Protein AF-A0A0L7CSI2-F1 (afdb_monomer_lite)

pLDDT: mean 93.66, std 8.57, range [46.31, 98.62]

Sequence (178 aa):
MTPHWVPPLMSQIVNETFSHYENRLYAVFENDFIVSHPHYRGLPVHVRRREEESDGKWAGFVHITTEEDHETGQRMTDMDRCERIRYPRPSIDYCEECPSCSYTQCEKPLIWEEDWRNRTRVHILVRPERYLVILEPHPEKERPYCMLVTAYYLNYESSYNGQLRRYDRAKRAGKIIQ

Secondary structure (DSSP, 8-state):
---TTPPPP-PPPTT--HHHHHHHHHHHHHIIIIIS--EETTEEEEE---S-STTS--HHHHHHHEEE-TTT--EEE-HHHHHTTTSHHHHHHTSS--TTTTTSSSPPPEEEEEEETTEEEEEEEEGGGTEEEEEEEETTSSS-EEEEEEEEE--SHHHHHHHHHHHHHHHHTT-B--

Organism: NCBI:txid1365964

Foldseek 3Di:
DFQPLQDFFQADDVPHDVVVLLVVLQVLVCVDAPVAFADAPNATEHEAADCPDPPRGGPRSLQQQWDQDPPPRDTDGDRQSSRRSVVQRCLRNDLCARPPQRCPPHHHWWWFWDDDPPFIKIWTARPVQQKIWIKTWDCVDPRTHIYGPYIGHPPDPVSSVVVVVVSVVRVVVVGTPD

Structure (mmCIF, N/CA/C/O backbone):
data_AF-A0A0L7CSI2-F1
#
_entry.id   AF-A0A0L7CSI2-F1
#
loop_
_atom_site.group_PDB
_atom_site.id
_atom_site.type_symbol
_atom_site.label_atom_id
_atom_site.label_alt_id
_atom_site.label_comp_id
_atom_site.label_asym_id
_atom_site.label_entity_id
_atom_site.label_seq_id
_atom_site.pdbx_PDB_ins_code
_atom_site.Cartn_x
_atom_site.Cartn_y
_atom_site.Cartn_z
_atom_site.occupancy
_atom_site.B_iso_or_equiv
_atom_site.auth_seq_id
_atom_site.auth_comp_id
_atom_site.auth_asym_id
_atom_site.auth_atom_id
_atom_site.pdbx_PDB_model_num
ATOM 1 N N . MET A 1 1 ? 8.299 -11.381 13.287 1.00 89.00 1 MET A N 1
ATOM 2 C CA . MET A 1 1 ? 8.184 -12.306 12.130 1.00 89.00 1 MET A CA 1
ATOM 3 C C . MET A 1 1 ? 7.260 -11.661 11.119 1.00 89.00 1 MET A C 1
ATOM 5 O O . MET A 1 1 ? 6.270 -11.083 11.549 1.00 89.00 1 MET A O 1
ATOM 9 N N . THR A 1 2 ? 7.570 -11.724 9.823 1.00 95.38 2 THR A N 1
ATOM 10 C CA . THR A 1 2 ? 6.703 -11.125 8.793 1.00 95.38 2 THR A CA 1
ATOM 11 C C . THR A 1 2 ? 5.297 -11.752 8.809 1.00 95.38 2 THR A C 1
ATOM 13 O O . THR A 1 2 ? 5.190 -12.936 9.150 1.00 95.38 2 THR A O 1
ATOM 16 N N . PRO A 1 3 ? 4.211 -11.000 8.534 1.00 97.56 3 PRO A N 1
ATOM 17 C CA . PRO A 1 3 ? 2.885 -11.594 8.399 1.00 97.56 3 PRO A CA 1
ATOM 18 C C . PRO A 1 3 ? 2.864 -12.725 7.360 1.00 97.56 3 PRO A C 1
ATOM 20 O O . PRO A 1 3 ? 3.425 -12.586 6.279 1.00 97.56 3 PRO A O 1
ATOM 23 N N . HIS A 1 4 ? 2.159 -13.825 7.643 1.00 97.94 4 HIS A N 1
ATOM 24 C CA . HIS A 1 4 ? 2.104 -14.990 6.738 1.00 97.94 4 HIS A CA 1
ATOM 25 C C . HIS A 1 4 ? 1.505 -14.699 5.355 1.00 97.94 4 HIS A C 1
ATOM 27 O O . HIS A 1 4 ? 1.689 -15.480 4.428 1.00 97.94 4 HIS A O 1
ATOM 33 N N . TRP A 1 5 ? 0.756 -13.605 5.231 1.00 97.50 5 TRP A N 1
ATOM 34 C CA . TRP A 1 5 ? 0.121 -13.184 3.988 1.00 97.50 5 TRP A CA 1
ATOM 35 C C . TRP A 1 5 ? 1.019 -12.301 3.114 1.00 97.50 5 TRP A C 1
ATOM 37 O O . TRP A 1 5 ? 0.593 -11.923 2.023 1.00 97.50 5 TRP A O 1
ATOM 47 N N . VAL A 1 6 ? 2.228 -11.941 3.571 1.00 97.69 6 VAL A N 1
ATOM 48 C CA . VAL A 1 6 ? 3.167 -11.149 2.767 1.00 97.69 6 VAL A CA 1
ATOM 49 C C . VAL A 1 6 ? 3.612 -11.983 1.561 1.00 97.69 6 VAL A C 1
ATOM 51 O O . VAL A 1 6 ? 4.193 -13.056 1.741 1.00 97.69 6 VAL A O 1
ATOM 54 N N . PRO A 1 7 ? 3.333 -11.529 0.326 1.00 97.62 7 PRO A N 1
ATOM 55 C CA . PRO A 1 7 ? 3.724 -12.257 -0.870 1.00 97.62 7 PRO A CA 1
ATOM 56 C C . PRO A 1 7 ? 5.225 -12.081 -1.149 1.00 97.62 7 PRO A C 1
ATOM 58 O O . PRO A 1 7 ? 5.833 -11.121 -0.681 1.00 97.62 7 PRO A O 1
ATOM 61 N N . PRO A 1 8 ? 5.838 -12.960 -1.959 1.00 97.31 8 PRO A N 1
ATOM 62 C CA . PRO A 1 8 ? 7.195 -12.731 -2.441 1.00 97.31 8 PRO A CA 1
ATOM 63 C C . PRO A 1 8 ? 7.260 -11.500 -3.358 1.00 97.31 8 PRO A C 1
ATOM 65 O O . PRO A 1 8 ? 6.276 -11.156 -4.026 1.00 97.31 8 PRO A O 1
ATOM 68 N N . LEU A 1 9 ? 8.446 -10.893 -3.440 1.00 97.88 9 LEU A N 1
ATOM 69 C CA . LEU A 1 9 ? 8.746 -9.833 -4.402 1.00 97.88 9 LEU A CA 1
ATOM 70 C C . LEU A 1 9 ? 8.557 -10.325 -5.843 1.00 97.88 9 LEU A C 1
ATOM 72 O O . LEU A 1 9 ? 8.848 -11.475 -6.184 1.00 97.88 9 LEU A O 1
ATOM 76 N N . MET A 1 10 ? 8.077 -9.434 -6.700 1.00 97.56 10 MET A N 1
ATOM 77 C CA . MET A 1 10 ? 7.890 -9.666 -8.123 1.00 97.56 10 MET A CA 1
ATOM 78 C C . MET A 1 10 ? 8.969 -8.923 -8.902 1.00 97.56 10 MET A C 1
ATOM 80 O O . MET A 1 10 ? 8.686 -7.891 -9.485 1.00 97.56 10 MET A O 1
ATOM 84 N N . SER A 1 11 ? 10.195 -9.440 -8.915 1.00 96.44 11 SER A N 1
ATOM 85 C CA . SER A 1 11 ? 11.312 -8.798 -9.617 1.00 96.44 11 SER A CA 1
ATOM 86 C C . SER A 1 11 ? 11.211 -8.892 -11.146 1.00 96.44 11 SER A C 1
ATOM 88 O O . SER A 1 11 ? 10.509 -9.740 -11.724 1.00 96.44 11 SER A O 1
ATOM 90 N N . GLN A 1 12 ? 11.951 -8.007 -11.812 1.00 95.69 12 GLN A N 1
ATOM 91 C CA . GLN A 1 12 ? 12.184 -8.071 -13.251 1.00 95.69 12 GLN A CA 1
ATOM 92 C C . GLN A 1 12 ? 12.966 -9.343 -13.598 1.00 95.69 12 GLN A C 1
ATOM 94 O O . GLN A 1 12 ? 13.940 -9.692 -12.929 1.00 95.69 12 GLN A O 1
ATOM 99 N N . ILE A 1 13 ? 12.533 -10.058 -14.636 1.00 96.00 13 ILE A N 1
ATOM 100 C CA . ILE A 1 13 ? 13.198 -11.290 -15.070 1.00 96.00 13 ILE A CA 1
ATOM 101 C C . ILE A 1 13 ? 14.489 -10.929 -15.821 1.00 96.00 13 ILE A C 1
ATOM 103 O O . ILE A 1 13 ? 14.573 -9.911 -16.508 1.00 96.00 13 ILE A O 1
ATOM 107 N N . VAL A 1 14 ? 15.514 -11.777 -15.714 1.00 94.25 14 VAL A N 1
ATOM 108 C CA . VAL A 1 14 ? 16.771 -11.605 -16.458 1.00 94.25 14 VAL A CA 1
ATOM 109 C C . VAL A 1 14 ? 16.482 -11.530 -17.964 1.00 94.25 14 VAL A C 1
ATOM 111 O O . VAL A 1 14 ? 15.797 -12.393 -18.507 1.00 94.25 14 VAL A O 1
ATOM 114 N N . ASN A 1 15 ? 17.034 -10.515 -18.637 1.00 94.00 15 ASN A N 1
ATOM 115 C CA . ASN A 1 15 ? 16.814 -10.189 -20.059 1.00 94.00 15 ASN A CA 1
ATOM 116 C C . ASN A 1 15 ? 15.397 -9.707 -20.425 1.00 94.00 15 ASN A C 1
ATOM 118 O O . ASN A 1 15 ? 15.080 -9.570 -21.606 1.00 94.00 15 ASN A O 1
ATOM 122 N N . GLU A 1 16 ? 14.540 -9.425 -19.446 1.00 95.81 16 GLU A N 1
ATOM 123 C CA . GLU A 1 16 ? 13.247 -8.793 -19.686 1.00 95.81 16 GLU A CA 1
ATOM 124 C C . GLU A 1 16 ? 13.417 -7.284 -19.899 1.00 95.81 16 GLU A C 1
ATOM 126 O O . GLU A 1 16 ? 14.174 -6.628 -19.183 1.00 95.81 16 GLU A O 1
ATOM 131 N N . THR A 1 17 ? 12.692 -6.701 -20.855 1.00 96.38 17 THR A N 1
ATOM 132 C CA . THR A 1 17 ? 12.628 -5.240 -20.992 1.00 96.38 17 THR A CA 1
ATOM 133 C C . THR A 1 17 ? 11.771 -4.647 -19.877 1.00 96.38 17 THR A C 1
ATOM 135 O O . THR A 1 17 ? 10.817 -5.274 -19.417 1.00 96.38 17 THR A O 1
ATOM 138 N N . PHE A 1 18 ? 12.048 -3.406 -19.472 1.00 93.69 18 PHE A N 1
ATOM 139 C CA . PHE A 1 18 ? 11.225 -2.760 -18.446 1.00 93.69 18 PHE A CA 1
ATOM 140 C C . PHE A 1 18 ? 9.743 -2.690 -18.852 1.00 93.69 18 PHE A C 1
ATOM 142 O O . PHE A 1 18 ? 8.877 -2.946 -18.030 1.00 93.69 18 PHE A O 1
ATOM 149 N N . SER A 1 19 ? 9.438 -2.455 -20.132 1.00 93.81 19 SER A N 1
ATOM 150 C CA . SER A 1 19 ? 8.053 -2.440 -20.624 1.00 93.81 19 SER A CA 1
ATOM 151 C C . SER A 1 19 ? 7.328 -3.781 -20.429 1.00 93.81 19 SER A C 1
ATOM 153 O O . SER A 1 19 ? 6.172 -3.799 -20.013 1.00 93.81 19 SER A O 1
ATOM 155 N N . HIS A 1 20 ? 7.993 -4.919 -20.668 1.00 96.00 20 HIS A N 1
ATOM 156 C CA . HIS A 1 20 ? 7.394 -6.228 -20.387 1.00 96.00 20 HIS A CA 1
ATOM 157 C C . HIS A 1 20 ? 7.191 -6.446 -18.889 1.00 96.00 20 HIS A C 1
ATOM 159 O O . HIS A 1 20 ? 6.123 -6.910 -18.483 1.00 96.00 20 HIS A O 1
ATOM 165 N N . TYR A 1 21 ? 8.171 -6.049 -18.076 1.00 97.06 21 TYR A N 1
ATOM 166 C CA . TYR A 1 21 ? 8.056 -6.117 -16.626 1.00 97.06 21 TYR A CA 1
ATOM 167 C C . TYR A 1 21 ? 6.862 -5.298 -16.131 1.00 97.06 21 TYR A C 1
ATOM 169 O O . TYR A 1 21 ? 5.991 -5.819 -15.438 1.00 97.06 21 TYR A O 1
ATOM 177 N N . GLU A 1 22 ? 6.769 -4.050 -16.569 1.00 95.50 22 GLU A N 1
ATOM 178 C CA . GLU A 1 22 ? 5.704 -3.123 -16.220 1.00 95.50 22 GLU A CA 1
ATOM 179 C C . GLU A 1 22 ? 4.320 -3.635 -16.643 1.00 95.50 22 GLU A C 1
ATOM 181 O O . GLU A 1 22 ? 3.374 -3.533 -15.865 1.00 95.50 22 GLU A O 1
ATOM 186 N N . ASN A 1 23 ? 4.195 -4.274 -17.810 1.00 95.12 23 ASN A N 1
ATOM 187 C CA . ASN A 1 23 ? 2.948 -4.921 -18.230 1.00 95.12 23 ASN A CA 1
ATOM 188 C C . ASN A 1 23 ? 2.541 -6.062 -17.284 1.00 95.12 23 ASN A C 1
ATOM 190 O O . ASN A 1 23 ? 1.358 -6.204 -16.968 1.00 95.12 23 ASN A O 1
ATOM 194 N N . ARG A 1 24 ? 3.499 -6.858 -16.780 1.00 97.44 24 ARG A N 1
ATOM 195 C CA . ARG A 1 24 ? 3.203 -7.884 -15.764 1.00 97.44 24 ARG A CA 1
ATOM 196 C C . ARG A 1 24 ? 2.741 -7.256 -14.449 1.00 97.44 24 ARG A C 1
ATOM 198 O O . ARG A 1 24 ? 1.834 -7.794 -13.818 1.00 97.44 24 ARG A O 1
ATOM 205 N N . LEU A 1 25 ? 3.348 -6.142 -14.034 1.00 97.62 25 LEU A N 1
ATOM 206 C CA . LEU A 1 25 ? 2.920 -5.401 -12.842 1.00 97.62 25 LEU A CA 1
ATOM 207 C C . LEU A 1 25 ? 1.502 -4.849 -13.023 1.00 97.62 25 LEU A C 1
ATOM 209 O O . LEU A 1 25 ? 0.665 -4.991 -12.132 1.00 97.62 25 LEU A O 1
ATOM 213 N N . TYR A 1 26 ? 1.216 -4.264 -14.186 1.00 96.00 26 TYR A N 1
ATOM 214 C CA . TYR A 1 26 ? -0.097 -3.709 -14.492 1.00 96.00 26 TYR A CA 1
ATOM 215 C C . TYR A 1 26 ? -1.183 -4.789 -14.514 1.00 96.00 26 TYR A C 1
ATOM 217 O O . TYR A 1 26 ? -2.251 -4.571 -13.956 1.00 96.00 26 TYR A O 1
ATOM 225 N N . ALA A 1 27 ? -0.898 -5.982 -15.044 1.00 97.00 27 ALA A N 1
ATOM 226 C CA . ALA A 1 27 ? -1.837 -7.105 -15.010 1.00 97.00 27 ALA A CA 1
ATOM 227 C C . ALA A 1 27 ? -2.198 -7.541 -13.575 1.00 97.00 27 ALA A C 1
ATOM 229 O O . ALA A 1 27 ? -3.352 -7.861 -13.290 1.00 97.00 27 ALA A O 1
ATOM 230 N N . VAL A 1 28 ? -1.230 -7.526 -12.646 1.00 98.12 28 VAL A N 1
ATOM 231 C CA . VAL A 1 28 ? -1.502 -7.774 -11.217 1.00 98.12 28 VAL A CA 1
ATOM 232 C C . VAL A 1 28 ? -2.390 -6.673 -10.645 1.00 98.12 28 VAL A C 1
ATOM 234 O O . VAL A 1 28 ? -3.394 -6.968 -10.000 1.00 98.12 28 VAL A O 1
ATOM 237 N N . PHE A 1 29 ? -2.050 -5.412 -10.912 1.00 97.06 29 PHE A N 1
ATOM 238 C CA . PHE A 1 29 ? -2.829 -4.264 -10.454 1.00 97.06 29 PHE A CA 1
ATOM 239 C C . PHE A 1 29 ? -4.271 -4.288 -10.971 1.00 97.06 29 PHE A C 1
ATOM 241 O O . PHE A 1 29 ? -5.203 -4.067 -10.203 1.00 97.06 29 PHE A O 1
ATOM 248 N N . GLU A 1 30 ? -4.464 -4.573 -12.257 1.00 95.56 30 GLU A N 1
ATOM 249 C CA . GLU A 1 30 ? -5.778 -4.662 -12.885 1.00 95.56 30 GLU A CA 1
ATOM 250 C C . GLU A 1 30 ? -6.616 -5.762 -12.235 1.00 95.56 30 GLU A C 1
ATOM 252 O O . GLU A 1 30 ? -7.761 -5.522 -11.845 1.00 95.56 30 GLU A O 1
ATOM 257 N N . ASN A 1 31 ? -6.034 -6.945 -12.034 1.00 97.44 31 ASN A N 1
ATOM 258 C CA . ASN A 1 31 ? -6.718 -8.021 -11.333 1.00 97.44 31 ASN A CA 1
ATOM 259 C C . ASN A 1 31 ? -7.110 -7.611 -9.904 1.00 97.44 31 ASN A C 1
ATOM 261 O O . ASN A 1 31 ? -8.234 -7.874 -9.476 1.00 97.44 31 ASN A O 1
ATOM 265 N N . ASP A 1 32 ? -6.207 -6.960 -9.171 1.00 97.69 32 ASP A N 1
ATOM 266 C CA . ASP A 1 32 ? -6.384 -6.664 -7.749 1.00 97.69 32 ASP A CA 1
ATOM 267 C C . ASP A 1 32 ? -7.287 -5.465 -7.453 1.00 97.69 32 ASP A C 1
ATOM 269 O O . ASP A 1 32 ? -7.955 -5.479 -6.421 1.00 97.69 32 ASP A O 1
ATOM 273 N N . PHE A 1 33 ? -7.321 -4.458 -8.330 1.00 96.06 33 PHE A N 1
ATOM 274 C CA . PHE A 1 33 ? -7.962 -3.164 -8.054 1.00 96.06 33 PHE A CA 1
ATOM 275 C C . PHE A 1 33 ? -8.965 -2.684 -9.107 1.00 96.06 33 PHE A C 1
ATOM 277 O O . PHE A 1 33 ? -9.616 -1.661 -8.882 1.00 96.06 33 PHE A O 1
ATOM 284 N N . ILE A 1 34 ? -9.070 -3.359 -10.256 1.00 92.88 34 ILE A N 1
ATOM 285 C CA . ILE A 1 34 ? -10.023 -3.007 -11.321 1.00 92.88 34 ILE A CA 1
ATOM 286 C C . ILE A 1 34 ? -11.060 -4.121 -11.484 1.00 92.88 34 ILE A C 1
ATOM 288 O O . ILE A 1 34 ? -12.262 -3.873 -11.383 1.00 92.88 34 ILE A O 1
ATOM 292 N N . VAL A 1 35 ? -10.602 -5.351 -11.732 1.00 95.06 35 VAL A N 1
ATOM 293 C CA . VAL A 1 35 ? -11.468 -6.527 -11.915 1.00 95.06 35 VAL A CA 1
ATOM 294 C C . VAL A 1 35 ? -12.022 -6.995 -10.574 1.00 95.06 35 VAL A C 1
ATOM 296 O O . VAL A 1 35 ? -13.216 -7.264 -10.443 1.00 95.06 35 VAL A O 1
ATOM 299 N N . SER A 1 36 ? -11.159 -7.071 -9.564 1.00 96.25 36 SER A N 1
ATOM 300 C CA . SER A 1 36 ? -11.541 -7.303 -8.174 1.00 96.25 36 SER A CA 1
ATOM 301 C C . SER A 1 36 ? -11.136 -6.114 -7.304 1.00 96.25 36 SER A C 1
ATOM 303 O O . SER A 1 36 ? -10.589 -5.136 -7.806 1.00 96.25 36 SER A O 1
ATOM 305 N N . HIS A 1 37 ? -11.485 -6.166 -6.018 1.00 97.44 37 HIS A N 1
ATOM 306 C CA . HIS A 1 37 ? -11.218 -5.092 -5.068 1.00 97.44 37 HIS A CA 1
ATOM 307 C C . HIS A 1 37 ? -10.924 -5.693 -3.686 1.00 97.44 37 HIS A C 1
ATOM 309 O O . HIS A 1 37 ? -11.682 -6.575 -3.256 1.00 97.44 37 HIS A O 1
ATOM 315 N N . PRO A 1 38 ? -9.879 -5.237 -2.970 1.00 98.06 38 PRO A N 1
ATOM 316 C CA . PRO A 1 38 ? -9.730 -5.570 -1.564 1.00 98.06 38 PRO A CA 1
ATOM 317 C C . PRO A 1 38 ? -10.771 -4.823 -0.729 1.00 98.06 38 PRO A C 1
ATOM 319 O O . PRO A 1 38 ? -11.376 -3.851 -1.188 1.00 98.06 38 PRO A O 1
ATOM 322 N N . HIS A 1 39 ? -10.983 -5.268 0.503 1.00 98.06 39 HIS A N 1
ATOM 323 C CA . HIS A 1 39 ? -11.953 -4.682 1.419 1.00 98.06 39 HIS A CA 1
ATOM 324 C C . HIS A 1 39 ? -11.280 -4.259 2.717 1.00 98.06 39 HIS A C 1
ATOM 326 O O . HIS A 1 39 ? -10.644 -5.056 3.397 1.00 98.06 39 HIS A O 1
ATOM 332 N N . TYR A 1 40 ? -11.487 -3.002 3.098 1.00 97.69 40 TYR A N 1
ATOM 333 C CA . TYR A 1 40 ? -11.076 -2.487 4.396 1.00 97.69 40 TYR A CA 1
ATOM 334 C C . TYR A 1 40 ? -12.319 -2.240 5.245 1.00 97.69 40 TYR A C 1
ATOM 336 O O . TYR A 1 40 ? -13.142 -1.392 4.898 1.00 97.69 40 TYR A O 1
ATOM 344 N N . ARG A 1 41 ? -12.482 -2.986 6.347 1.00 94.75 41 ARG A N 1
ATOM 345 C CA . ARG A 1 41 ? -13.655 -2.887 7.240 1.00 94.75 41 ARG A CA 1
ATOM 346 C C . ARG A 1 41 ? -14.997 -2.978 6.502 1.00 94.75 41 ARG A C 1
ATOM 348 O O . ARG A 1 41 ? -15.925 -2.216 6.761 1.00 94.75 41 ARG A O 1
ATOM 355 N N . GLY A 1 42 ? -15.073 -3.887 5.532 1.00 94.81 42 GLY A N 1
ATOM 356 C CA . GLY A 1 42 ? -16.256 -4.092 4.692 1.00 94.81 42 GLY A CA 1
ATOM 357 C C . GLY A 1 42 ? -16.469 -3.042 3.594 1.00 94.81 42 GLY A C 1
ATOM 358 O O . GLY A 1 42 ? -17.379 -3.208 2.787 1.00 94.81 42 GLY A O 1
ATOM 359 N N . LEU A 1 43 ? -15.640 -1.996 3.511 1.00 97.12 43 LEU A N 1
ATOM 360 C CA . LEU A 1 43 ? -15.673 -1.031 2.413 1.00 97.12 43 LEU A CA 1
ATOM 361 C C . LEU A 1 43 ? -14.793 -1.525 1.257 1.00 97.12 43 LEU A C 1
ATOM 363 O O . LEU A 1 43 ? -13.614 -1.804 1.497 1.00 97.12 43 LEU A O 1
ATOM 367 N N . PRO A 1 44 ? -15.302 -1.591 0.012 1.00 97.94 44 PRO A N 1
ATOM 368 C CA . PRO A 1 44 ? -14.457 -1.887 -1.137 1.00 97.94 44 PRO A CA 1
ATOM 369 C C . PRO A 1 44 ? -13.410 -0.781 -1.300 1.00 97.94 44 PRO A C 1
ATOM 371 O O . PRO A 1 44 ? -13.722 0.414 -1.218 1.00 97.94 44 PRO A O 1
ATOM 374 N N . VAL A 1 45 ? -12.158 -1.177 -1.516 1.00 98.25 45 VAL A N 1
ATOM 375 C CA . VAL A 1 45 ? -11.060 -0.247 -1.760 1.00 98.25 45 VAL A CA 1
ATOM 376 C C . VAL A 1 45 ? -10.907 -0.027 -3.256 1.00 98.25 45 VAL A C 1
ATOM 378 O O . VAL A 1 45 ? -10.546 -0.935 -4.001 1.00 98.25 45 VAL A O 1
ATOM 381 N N . HIS A 1 46 ? -11.145 1.204 -3.687 1.00 96.12 46 HIS A N 1
ATOM 382 C CA . HIS A 1 46 ? -10.924 1.646 -5.055 1.00 96.12 46 HIS A CA 1
ATOM 383 C C . HIS A 1 46 ? -9.620 2.424 -5.177 1.00 96.12 46 HIS A C 1
ATOM 385 O O . HIS A 1 46 ? -9.077 2.962 -4.213 1.00 96.12 46 HIS A O 1
ATOM 391 N N . VAL A 1 47 ? -9.142 2.515 -6.407 1.00 93.94 47 VAL A N 1
ATOM 392 C CA . VAL A 1 47 ? -7.967 3.290 -6.797 1.00 93.94 47 VAL A CA 1
ATOM 393 C C . VAL A 1 47 ? -8.386 4.511 -7.603 1.00 93.94 47 VAL A C 1
ATOM 395 O O . VAL A 1 47 ? -9.454 4.548 -8.220 1.00 93.94 47 VAL A O 1
ATOM 398 N N . ARG A 1 48 ? -7.531 5.534 -7.630 1.00 85.62 48 ARG A N 1
ATOM 399 C CA . ARG A 1 48 ? -7.791 6.724 -8.438 1.00 85.62 48 ARG A CA 1
ATOM 400 C C . ARG A 1 48 ? -7.787 6.358 -9.924 1.00 85.62 48 ARG A C 1
ATOM 402 O O . ARG A 1 48 ? -6.765 5.939 -10.464 1.00 85.62 48 ARG A O 1
ATOM 409 N N . ARG A 1 49 ? -8.918 6.598 -10.589 1.00 76.56 49 ARG A N 1
ATOM 410 C CA . ARG A 1 49 ? -9.031 6.534 -12.047 1.00 76.56 49 ARG A CA 1
ATOM 411 C C . ARG A 1 49 ? -8.645 7.883 -12.649 1.00 76.56 49 ARG A C 1
ATOM 413 O O . ARG A 1 49 ? -9.203 8.914 -12.275 1.00 76.56 49 ARG A O 1
ATOM 420 N N . ARG A 1 50 ? -7.693 7.874 -13.576 1.00 66.00 50 ARG A N 1
ATOM 421 C CA . ARG A 1 50 ? -7.466 8.955 -14.539 1.00 66.00 50 ARG A CA 1
ATOM 422 C C . ARG A 1 50 ? -6.853 8.312 -15.777 1.00 66.00 50 ARG A C 1
ATOM 424 O O . ARG A 1 50 ? -5.842 7.639 -15.647 1.00 66.00 50 ARG A O 1
ATOM 431 N N . GLU A 1 51 ? -7.504 8.477 -16.921 1.00 50.22 51 GLU A N 1
ATOM 432 C CA . GLU A 1 51 ? -7.113 7.898 -18.220 1.00 50.22 51 GLU A CA 1
ATOM 433 C C . GLU A 1 51 ? -6.009 8.720 -18.921 1.00 50.22 51 GLU A C 1
ATOM 435 O O . GLU A 1 51 ? -5.707 8.491 -20.083 1.00 50.22 51 GLU A O 1
ATOM 440 N N . GLU A 1 52 ? -5.425 9.709 -18.234 1.00 46.31 52 GLU A N 1
ATOM 441 C CA . GLU A 1 52 ? -4.610 10.775 -18.842 1.00 46.31 52 GLU A CA 1
ATOM 442 C C . GLU A 1 52 ? -3.094 10.602 -18.648 1.00 46.31 52 GLU A C 1
ATOM 444 O O . GLU A 1 52 ? -2.335 11.518 -18.959 1.00 46.31 52 GLU A O 1
ATOM 449 N N . GLU A 1 53 ? -2.631 9.458 -18.141 1.00 52.19 53 GLU A N 1
ATOM 450 C CA . GLU A 1 53 ? -1.207 9.116 -18.223 1.00 52.19 53 GLU A CA 1
ATOM 451 C C . GLU A 1 53 ? -0.973 8.432 -19.575 1.00 52.19 53 GLU A C 1
ATOM 453 O O . GLU A 1 53 ? -1.768 7.600 -20.006 1.00 52.19 53 GLU A O 1
ATOM 458 N N . SER A 1 54 ? 0.040 8.891 -20.311 1.00 51.53 54 SER A N 1
ATOM 459 C CA . SER A 1 54 ? 0.179 8.828 -21.778 1.00 51.53 54 SER A CA 1
ATOM 460 C C . SER A 1 54 ? 0.226 7.431 -22.426 1.00 51.53 54 SER A C 1
ATOM 462 O O . SER A 1 54 ? 0.463 7.324 -23.628 1.00 51.53 54 SER A O 1
ATOM 464 N N . ASP A 1 55 ? 0.000 6.369 -21.660 1.00 66.31 55 ASP A N 1
ATOM 465 C CA . ASP A 1 55 ? 0.075 4.965 -22.057 1.00 66.31 55 ASP A CA 1
ATOM 466 C C . ASP A 1 55 ? -1.180 4.134 -21.702 1.00 66.31 55 ASP A C 1
ATOM 468 O O . ASP A 1 55 ? -1.202 2.928 -21.946 1.00 66.31 55 ASP A O 1
ATOM 472 N N . GLY A 1 56 ? -2.230 4.756 -21.148 1.00 72.50 56 GLY A N 1
ATOM 473 C CA . GLY A 1 56 ? -3.486 4.083 -20.797 1.00 72.50 56 GLY A CA 1
ATOM 474 C C . GLY A 1 56 ? -3.500 3.395 -19.426 1.00 72.50 56 GLY A C 1
ATOM 475 O O . GLY A 1 56 ? -4.504 2.765 -19.080 1.00 72.50 56 GLY A O 1
ATOM 476 N N . LYS A 1 57 ? -2.441 3.522 -18.613 1.00 82.69 57 LYS A N 1
ATOM 477 C CA . LYS A 1 57 ? -2.426 2.996 -17.239 1.00 82.69 57 LYS A CA 1
ATOM 478 C C . LYS A 1 57 ? -3.162 3.921 -16.268 1.00 82.69 57 LYS A C 1
ATOM 480 O O . LYS A 1 57 ? -3.227 5.136 -16.427 1.00 82.69 57 LYS A O 1
ATOM 485 N N . TRP A 1 58 ? -3.746 3.334 -15.223 1.00 86.81 58 TRP A N 1
ATOM 486 C CA . TRP A 1 58 ? -4.518 4.089 -14.231 1.00 86.81 58 TRP A CA 1
ATOM 487 C C . TRP A 1 58 ? -3.595 4.840 -13.270 1.00 86.81 58 TRP A C 1
ATOM 489 O O . TRP A 1 58 ? -2.648 4.257 -12.752 1.00 86.81 58 TRP A O 1
ATOM 499 N N . ALA A 1 59 ? -3.942 6.080 -12.915 1.00 87.62 59 ALA A N 1
ATOM 500 C CA . ALA A 1 59 ? -3.188 6.874 -11.934 1.00 87.62 59 ALA A CA 1
ATOM 501 C C . ALA A 1 59 ? -2.905 6.131 -10.611 1.00 87.62 59 ALA A C 1
ATOM 503 O O . ALA A 1 59 ? -1.854 6.315 -10.006 1.00 87.62 59 ALA A O 1
ATOM 504 N N . GLY A 1 60 ? -3.817 5.267 -10.151 1.00 90.38 60 GLY A N 1
ATOM 505 C CA . GLY A 1 60 ? -3.575 4.410 -8.987 1.00 90.38 60 GLY A CA 1
ATOM 506 C C . GLY A 1 60 ? -2.353 3.497 -9.130 1.00 90.38 60 GLY A C 1
ATOM 507 O O . GLY A 1 60 ? -1.602 3.370 -8.169 1.00 90.38 60 GLY A O 1
ATOM 508 N N . PHE A 1 61 ? -2.129 2.923 -10.317 1.00 94.00 61 PHE A N 1
ATOM 509 C CA . PHE A 1 61 ? -0.950 2.108 -10.624 1.00 94.00 61 PHE A CA 1
ATOM 510 C C . PHE A 1 61 ? 0.312 2.957 -10.510 1.00 94.00 61 PHE A C 1
ATOM 512 O O . PHE A 1 61 ? 1.208 2.639 -9.736 1.00 94.00 61 PHE A O 1
ATOM 519 N N . VAL A 1 62 ? 0.319 4.103 -11.188 1.00 91.25 62 VAL A N 1
ATOM 520 C CA . VAL A 1 62 ? 1.451 5.034 -11.206 1.00 91.25 62 VAL A CA 1
ATOM 521 C C . VAL A 1 62 ? 1.783 5.508 -9.789 1.00 91.25 62 VAL A C 1
ATOM 523 O O . VAL A 1 62 ? 2.939 5.505 -9.377 1.00 91.25 62 VAL A O 1
ATOM 526 N N . HIS A 1 63 ? 0.778 5.807 -8.965 1.00 90.19 63 HIS A N 1
ATOM 527 C CA . HIS A 1 63 ? 0.963 6.208 -7.567 1.00 90.19 63 HIS A CA 1
ATOM 528 C C . HIS A 1 63 ? 1.629 5.156 -6.665 1.00 90.19 63 HIS A C 1
ATOM 530 O O . HIS A 1 63 ? 2.175 5.532 -5.620 1.00 90.19 63 HIS A O 1
ATOM 536 N N . ILE A 1 64 ? 1.556 3.872 -7.020 1.00 94.81 64 ILE A N 1
ATOM 537 C CA . ILE A 1 64 ? 2.133 2.771 -6.238 1.00 94.81 64 ILE A CA 1
ATOM 538 C C . ILE A 1 64 ? 3.349 2.124 -6.906 1.00 94.81 64 ILE A C 1
ATOM 540 O O . ILE A 1 64 ? 3.922 1.234 -6.293 1.00 94.81 64 ILE A O 1
ATOM 544 N N . THR A 1 65 ? 3.751 2.557 -8.107 1.00 95.19 65 THR A N 1
ATOM 545 C CA . THR A 1 65 ? 4.961 2.097 -8.827 1.00 95.19 65 THR A CA 1
ATOM 546 C C . THR A 1 65 ? 5.990 3.200 -9.077 1.00 95.19 65 THR A C 1
ATOM 548 O O . THR A 1 65 ? 7.118 2.915 -9.466 1.00 95.19 65 THR A O 1
ATOM 551 N N . THR A 1 66 ? 5.630 4.461 -8.833 1.00 92.25 66 THR A N 1
ATOM 552 C CA . THR A 1 66 ? 6.516 5.618 -9.018 1.00 92.25 66 THR A CA 1
ATOM 553 C C . THR A 1 66 ? 6.680 6.417 -7.735 1.00 92.25 66 THR A C 1
ATOM 555 O O . THR A 1 66 ? 5.813 6.401 -6.851 1.00 92.25 66 THR A O 1
ATOM 558 N N . GLU A 1 67 ? 7.765 7.176 -7.670 1.00 90.75 67 GLU A N 1
ATOM 559 C CA . GLU A 1 67 ? 7.966 8.261 -6.719 1.00 90.75 67 GLU A CA 1
ATOM 560 C C . GLU A 1 67 ? 7.990 9.616 -7.431 1.00 90.75 67 GLU A C 1
ATOM 562 O O . GLU A 1 67 ? 8.144 9.695 -8.648 1.00 90.75 67 GLU A O 1
ATOM 567 N N . GLU A 1 68 ? 7.755 10.687 -6.681 1.00 87.25 68 GLU A N 1
ATOM 568 C CA . GLU A 1 68 ? 7.831 12.048 -7.207 1.00 87.25 68 GLU A CA 1
ATOM 569 C C . GLU A 1 68 ? 9.236 12.589 -6.982 1.00 87.25 68 GLU A C 1
ATOM 571 O O . GLU A 1 68 ? 9.709 12.647 -5.847 1.00 87.25 68 GLU A O 1
ATOM 576 N N . ASP A 1 69 ? 9.889 12.983 -8.066 1.0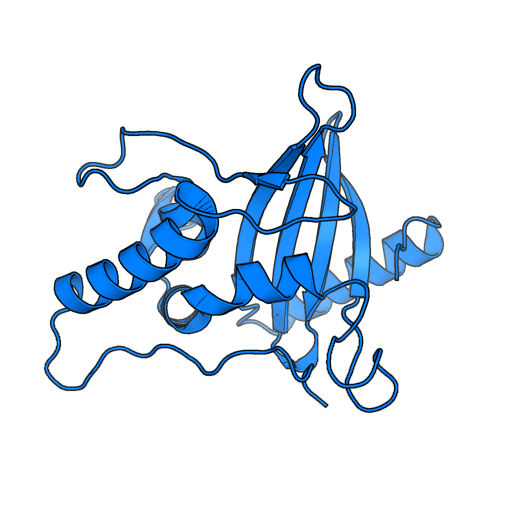0 83.75 69 ASP A N 1
ATOM 577 C CA . ASP A 1 69 ? 11.167 13.663 -8.023 1.00 83.75 69 ASP A CA 1
ATOM 578 C C . ASP A 1 69 ? 10.986 15.049 -7.392 1.00 83.75 69 ASP A C 1
ATOM 580 O O . ASP A 1 69 ? 10.185 15.869 -7.845 1.00 83.75 69 ASP A O 1
ATOM 584 N N . HIS A 1 70 ? 11.721 15.308 -6.312 1.00 80.50 70 HIS A N 1
ATOM 585 C CA . HIS A 1 70 ? 11.539 16.512 -5.504 1.00 80.50 70 HIS A CA 1
ATOM 586 C C . HIS A 1 70 ? 11.994 17.805 -6.196 1.00 80.50 70 HIS A C 1
ATOM 588 O O . HIS A 1 70 ? 11.572 18.884 -5.777 1.00 80.50 70 HIS A O 1
ATOM 594 N N . GLU A 1 71 ? 12.845 17.720 -7.219 1.00 81.56 71 GLU A N 1
ATOM 595 C CA . GLU A 1 71 ? 13.367 18.890 -7.932 1.00 81.56 71 GLU A CA 1
ATOM 596 C C . GLU A 1 71 ? 12.459 19.283 -9.100 1.00 81.56 71 GLU A C 1
ATOM 598 O O . GLU A 1 71 ? 12.173 20.462 -9.315 1.00 81.56 71 GLU A O 1
ATOM 603 N N . THR A 1 72 ? 11.985 18.290 -9.847 1.00 84.56 72 THR A N 1
ATOM 604 C CA . THR A 1 72 ?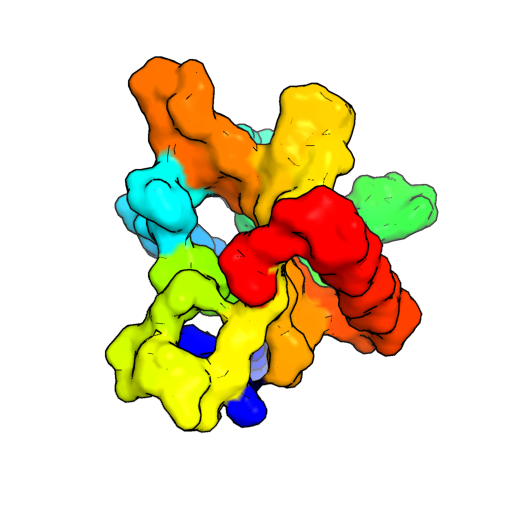 11.233 18.470 -11.094 1.00 84.56 72 THR A CA 1
ATOM 605 C C . THR A 1 72 ? 9.724 18.299 -10.920 1.00 84.56 72 THR A C 1
ATOM 607 O O . THR A 1 72 ? 8.956 18.751 -11.771 1.00 84.56 72 THR A O 1
ATOM 610 N N . GLY A 1 73 ? 9.283 17.635 -9.847 1.00 82.31 73 GLY A N 1
ATOM 611 C CA . GLY A 1 73 ? 7.895 17.213 -9.642 1.00 82.31 73 GLY A CA 1
ATOM 612 C C . GLY A 1 73 ? 7.444 16.097 -10.591 1.00 82.31 73 GLY A C 1
ATOM 613 O O . GLY A 1 73 ? 6.254 15.780 -10.642 1.00 82.31 73 GLY A O 1
ATOM 614 N N . GLN A 1 74 ? 8.358 15.521 -11.380 1.00 84.12 74 GLN A N 1
ATOM 615 C CA . GLN A 1 74 ? 8.048 14.438 -12.310 1.00 84.12 74 GLN A CA 1
ATOM 616 C C . GLN A 1 74 ? 7.972 13.098 -11.582 1.00 84.12 74 GLN A C 1
ATOM 618 O O . GLN A 1 74 ? 8.634 12.882 -10.571 1.00 84.12 74 GLN A O 1
ATOM 623 N N . ARG A 1 75 ? 7.159 12.172 -12.098 1.00 84.81 75 ARG A N 1
ATOM 624 C CA . ARG A 1 75 ? 7.098 10.809 -11.568 1.00 84.81 75 ARG A CA 1
ATOM 625 C C . ARG A 1 75 ? 8.187 9.948 -12.191 1.00 84.81 75 ARG A C 1
ATOM 627 O O . ARG A 1 75 ? 8.246 9.811 -13.408 1.00 84.81 75 ARG A O 1
ATOM 634 N N . MET A 1 76 ? 9.011 9.353 -11.338 1.00 90.00 76 MET A N 1
ATOM 635 C CA . MET A 1 76 ? 10.091 8.446 -11.707 1.00 90.00 76 MET A CA 1
ATOM 636 C C . MET A 1 76 ? 9.754 7.034 -11.243 1.00 90.00 76 MET A C 1
ATOM 638 O O . MET A 1 76 ? 9.164 6.843 -10.180 1.00 90.00 76 MET A O 1
ATOM 642 N N . THR A 1 77 ? 10.109 6.034 -12.049 1.00 92.19 77 THR A N 1
ATOM 643 C CA . THR A 1 77 ? 9.923 4.627 -11.668 1.00 92.19 77 THR A CA 1
ATOM 644 C C . THR A 1 77 ? 10.691 4.326 -10.386 1.00 92.19 77 THR A C 1
ATOM 646 O O . THR A 1 77 ? 11.891 4.580 -10.309 1.00 92.19 77 THR A O 1
ATOM 649 N N . ASP A 1 78 ? 1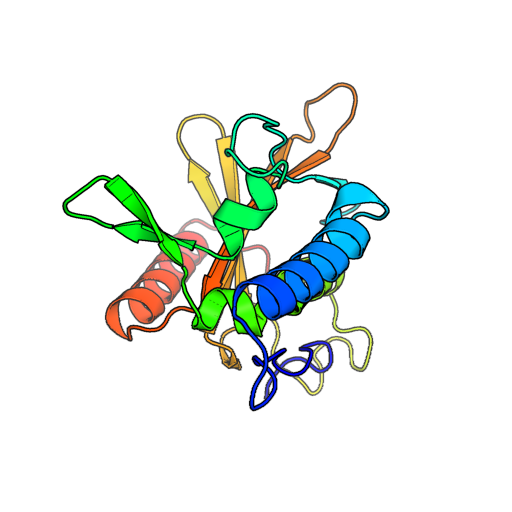0.003 3.727 -9.419 1.00 94.12 78 ASP A N 1
ATOM 650 C CA . ASP A 1 78 ? 10.570 3.272 -8.155 1.00 94.12 78 ASP A CA 1
ATOM 651 C C . ASP A 1 78 ? 10.580 1.736 -8.171 1.00 94.12 78 ASP A C 1
ATOM 653 O O . ASP A 1 78 ? 9.540 1.074 -8.113 1.00 94.12 78 ASP A O 1
ATOM 657 N N . MET A 1 79 ? 11.776 1.154 -8.291 1.00 94.81 79 MET A N 1
ATOM 658 C CA . MET A 1 79 ? 11.922 -0.298 -8.417 1.00 94.81 79 MET A CA 1
ATOM 659 C C . MET A 1 79 ? 11.469 -1.040 -7.155 1.00 94.81 79 MET A C 1
ATOM 661 O O . MET A 1 79 ? 10.867 -2.106 -7.270 1.00 94.81 79 MET A O 1
ATOM 665 N N . ASP A 1 80 ? 11.675 -0.465 -5.968 1.00 95.44 80 ASP A N 1
ATOM 666 C CA . ASP A 1 80 ? 11.241 -1.059 -4.700 1.00 95.44 80 ASP A CA 1
ATOM 667 C C . ASP A 1 80 ? 9.713 -1.147 -4.614 1.00 95.44 80 ASP A C 1
ATOM 669 O O . ASP A 1 80 ? 9.155 -2.122 -4.092 1.00 95.44 80 ASP A O 1
ATOM 673 N N . ARG A 1 81 ? 9.027 -0.128 -5.135 1.00 96.31 81 ARG A N 1
ATOM 674 C CA . ARG A 1 81 ? 7.572 -0.118 -5.302 1.00 96.31 81 ARG A CA 1
ATOM 675 C C . ARG A 1 81 ? 7.106 -1.142 -6.328 1.00 96.31 81 ARG A C 1
ATOM 677 O O . ARG A 1 81 ? 6.200 -1.921 -6.030 1.00 96.31 81 ARG A O 1
ATOM 684 N N . CYS A 1 82 ? 7.738 -1.175 -7.501 1.00 97.12 82 CYS A N 1
ATOM 685 C CA . CYS A 1 82 ? 7.427 -2.128 -8.567 1.00 97.12 82 CYS A CA 1
ATOM 686 C C . CYS A 1 82 ? 7.489 -3.581 -8.077 1.00 97.12 82 CYS A C 1
ATOM 688 O O . CYS A 1 82 ? 6.531 -4.333 -8.251 1.00 97.12 82 CYS A O 1
ATOM 690 N N . GLU A 1 83 ? 8.569 -3.966 -7.394 1.00 97.88 83 GLU A N 1
ATOM 691 C CA . GLU A 1 83 ? 8.738 -5.331 -6.880 1.00 97.88 83 GLU A CA 1
ATOM 692 C C . GLU A 1 83 ? 7.659 -5.729 -5.862 1.00 97.88 83 GLU A C 1
ATOM 694 O O . GLU A 1 83 ? 7.359 -6.911 -5.686 1.00 97.88 83 GLU A O 1
ATOM 699 N N . ARG A 1 84 ? 7.032 -4.746 -5.209 1.00 98.12 84 ARG A N 1
ATOM 700 C CA . ARG A 1 84 ? 6.007 -4.932 -4.177 1.00 98.12 84 ARG A CA 1
ATOM 701 C C . ARG A 1 84 ? 4.589 -4.715 -4.695 1.00 98.12 84 ARG A C 1
ATOM 703 O O . ARG A 1 84 ? 3.680 -4.539 -3.891 1.00 98.12 84 ARG A O 1
ATOM 710 N N . ILE A 1 85 ? 4.348 -4.807 -6.006 1.00 98.25 85 ILE A N 1
ATOM 711 C CA . ILE A 1 85 ? 3.009 -4.608 -6.597 1.00 98.25 85 ILE A CA 1
ATOM 712 C C . ILE A 1 85 ? 1.913 -5.495 -5.979 1.00 98.25 85 ILE A C 1
ATOM 714 O O . ILE A 1 85 ? 0.745 -5.122 -5.967 1.00 98.25 85 ILE A O 1
ATOM 718 N N . ARG A 1 86 ? 2.288 -6.659 -5.429 1.00 98.56 86 ARG A N 1
ATOM 719 C CA . ARG A 1 86 ? 1.379 -7.616 -4.774 1.00 98.56 86 ARG A CA 1
ATOM 720 C C . ARG A 1 86 ? 1.095 -7.304 -3.306 1.00 98.56 86 ARG A C 1
ATOM 722 O O . ARG A 1 86 ? 0.233 -7.939 -2.717 1.00 98.56 86 ARG A O 1
ATOM 729 N N . TYR A 1 87 ? 1.837 -6.389 -2.687 1.00 98.62 87 TYR A N 1
ATOM 730 C CA . TYR A 1 87 ? 1.743 -6.102 -1.255 1.00 98.62 87 TYR A CA 1
ATOM 731 C C . TYR A 1 87 ? 0.480 -5.316 -0.859 1.00 98.62 87 TYR A C 1
ATOM 733 O O . TYR A 1 87 ? -0.066 -5.632 0.203 1.00 98.62 87 TYR A O 1
ATOM 741 N N . PRO A 1 88 ? -0.020 -4.330 -1.641 1.00 98.50 88 PRO A N 1
ATOM 742 C CA . PRO A 1 88 ? -1.177 -3.525 -1.256 1.00 98.50 88 PRO A CA 1
ATOM 743 C C . PRO A 1 88 ? -2.403 -4.357 -0.880 1.00 98.50 88 PRO A C 1
ATOM 745 O O . PRO A 1 88 ? -2.943 -4.181 0.205 1.00 98.50 88 PRO A O 1
ATOM 748 N N . ARG A 1 89 ? -2.817 -5.292 -1.744 1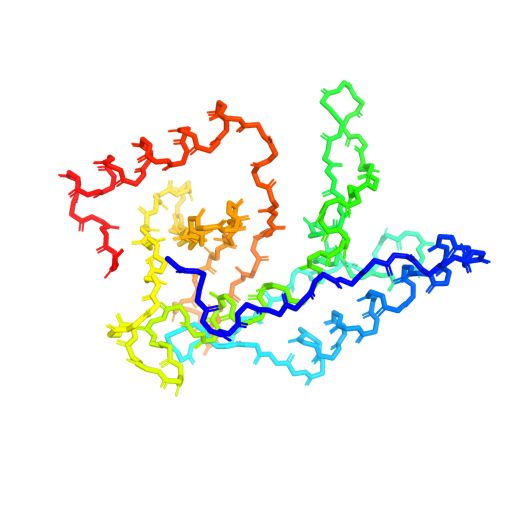.00 98.50 89 ARG A N 1
ATOM 749 C CA . ARG A 1 89 ? -4.038 -6.087 -1.562 1.00 98.50 89 ARG A CA 1
ATOM 750 C C . ARG A 1 89 ? -4.077 -6.861 -0.234 1.00 98.50 89 ARG A C 1
ATOM 752 O O . ARG A 1 89 ? -4.964 -6.582 0.567 1.00 98.50 89 ARG A O 1
ATOM 759 N N . PRO A 1 90 ? -3.139 -7.779 0.065 1.00 98.38 90 PRO A N 1
ATOM 760 C CA . PRO A 1 90 ? -3.159 -8.519 1.323 1.00 98.38 90 PRO A CA 1
ATOM 761 C C . PRO A 1 90 ? -2.907 -7.617 2.539 1.00 98.38 90 PRO A C 1
ATOM 763 O O . PRO A 1 90 ? -3.445 -7.885 3.610 1.00 98.38 90 PRO A O 1
ATOM 766 N N . SER A 1 91 ? -2.166 -6.512 2.374 1.00 98.44 91 SER A N 1
ATOM 767 C CA . SER A 1 91 ? -2.008 -5.505 3.432 1.00 98.44 91 SER A CA 1
ATOM 768 C C . SER A 1 91 ? -3.311 -4.785 3.770 1.00 98.44 91 SER A C 1
ATOM 770 O O . SER A 1 91 ? -3.386 -4.172 4.825 1.00 98.44 91 SER A O 1
ATOM 772 N N . ILE A 1 92 ? -4.313 -4.825 2.894 1.00 98.62 92 ILE A N 1
ATOM 773 C CA . ILE A 1 92 ? -5.644 -4.259 3.121 1.00 98.62 92 ILE A CA 1
ATOM 774 C C . ILE A 1 92 ? -6.590 -5.343 3.643 1.00 98.62 92 ILE A C 1
ATOM 776 O O . ILE A 1 92 ? -7.193 -5.159 4.695 1.00 98.62 92 ILE A O 1
ATOM 780 N N . ASP A 1 93 ? -6.690 -6.476 2.940 1.00 98.38 93 ASP A N 1
ATOM 781 C CA . ASP A 1 93 ? -7.651 -7.545 3.253 1.00 98.38 93 ASP A CA 1
ATOM 782 C C . ASP A 1 93 ? -7.369 -8.215 4.606 1.00 98.38 93 ASP A C 1
ATOM 784 O O . ASP A 1 93 ? -8.289 -8.645 5.300 1.00 98.38 93 ASP A O 1
ATOM 788 N N . TYR A 1 94 ? -6.093 -8.311 4.990 1.00 98.12 94 TYR A N 1
ATOM 789 C CA . TYR A 1 94 ? -5.663 -9.099 6.143 1.00 98.12 94 TYR A CA 1
ATOM 790 C C . TYR A 1 94 ? -5.013 -8.273 7.241 1.00 98.12 94 TYR A C 1
ATOM 792 O O . TYR A 1 94 ? -4.433 -8.863 8.148 1.00 98.12 94 TYR A O 1
ATOM 800 N N . CYS A 1 95 ? -5.075 -6.936 7.197 1.00 96.81 95 CYS A N 1
ATOM 801 C CA . CYS A 1 95 ? -4.462 -6.120 8.247 1.00 96.81 95 CYS A CA 1
ATOM 802 C C . CYS A 1 95 ? -5.108 -6.335 9.616 1.00 96.81 95 CYS A C 1
ATOM 804 O O . CYS A 1 95 ? -4.415 -6.253 10.628 1.00 96.81 95 CYS A O 1
ATOM 806 N N . GLU A 1 96 ? -6.416 -6.613 9.649 1.00 95.25 96 GLU A N 1
ATOM 807 C CA . GLU A 1 96 ? -7.150 -6.789 10.901 1.00 95.25 96 GLU A CA 1
ATOM 808 C C . GLU A 1 96 ? -6.968 -8.186 11.498 1.00 95.25 96 GLU A C 1
ATOM 810 O O . GLU A 1 96 ? -6.883 -8.322 12.724 1.00 95.25 96 GLU A O 1
ATOM 815 N N . GLU A 1 97 ? -6.829 -9.199 10.641 1.00 95.81 97 GLU A N 1
ATOM 816 C CA . GLU A 1 97 ? -6.652 -10.589 11.032 1.00 95.81 97 GLU A CA 1
ATOM 817 C C . GLU A 1 97 ? -5.804 -11.358 10.009 1.00 95.81 97 GLU A C 1
ATOM 819 O O . GLU A 1 97 ? -6.111 -11.417 8.820 1.00 95.81 97 GLU A O 1
ATOM 824 N N . CYS A 1 98 ? -4.733 -11.999 10.485 1.00 97.50 98 CYS A N 1
ATOM 825 C CA . CYS A 1 98 ? -3.957 -12.913 9.657 1.00 97.50 98 CYS A CA 1
ATOM 826 C C . CYS A 1 98 ? -4.766 -14.198 9.405 1.00 97.50 98 CYS A C 1
ATOM 828 O O . CYS A 1 98 ? -5.052 -14.904 10.374 1.00 97.50 98 CYS A O 1
ATOM 830 N N . PRO A 1 99 ? -5.026 -14.588 8.142 1.00 97.44 99 PRO A N 1
ATOM 831 C CA . PRO A 1 99 ? -5.863 -15.745 7.831 1.00 97.44 99 PRO A CA 1
ATOM 832 C C . PRO A 1 99 ? -5.234 -17.077 8.267 1.00 97.44 99 PRO A C 1
ATOM 834 O O . PRO A 1 99 ? -5.937 -18.072 8.407 1.00 97.44 99 PRO A O 1
ATOM 837 N N . SER A 1 100 ? -3.916 -17.112 8.496 1.00 97.62 100 SER A N 1
ATOM 838 C CA . SER A 1 100 ? -3.198 -18.339 8.862 1.00 97.62 100 SER A CA 1
ATOM 839 C C . SER A 1 100 ? -3.095 -18.573 10.369 1.00 97.62 100 SER A C 1
ATOM 841 O O . SER A 1 100 ? -2.957 -19.714 10.796 1.00 97.62 100 SER A O 1
ATOM 843 N N . CYS A 1 101 ? -3.075 -17.515 11.187 1.00 97.44 101 CYS A N 1
ATOM 844 C CA . CYS A 1 101 ? -2.796 -17.659 12.624 1.00 97.44 101 CYS A CA 1
ATOM 845 C C . CYS A 1 101 ? -3.445 -16.601 13.525 1.00 97.44 101 CYS A C 1
ATOM 847 O O . CYS A 1 101 ? -3.102 -16.537 14.706 1.00 97.44 101 CYS A O 1
ATOM 849 N N . SER A 1 102 ? -4.286 -15.713 12.986 1.00 96.75 102 SER A N 1
ATOM 850 C CA . SER A 1 102 ? -4.886 -14.586 13.718 1.00 96.75 102 SER A CA 1
ATOM 851 C C . SER A 1 102 ? -3.860 -13.774 14.531 1.00 96.75 102 SER A C 1
ATOM 853 O O . SER A 1 102 ? -4.127 -13.332 15.643 1.00 96.75 102 SER A O 1
ATOM 855 N N . TYR A 1 103 ? -2.646 -13.615 13.984 1.00 96.88 103 TYR A N 1
ATOM 856 C CA . TYR A 1 103 ? -1.502 -12.924 14.599 1.00 96.88 103 TYR A CA 1
ATOM 857 C C . TYR A 1 103 ? -0.956 -13.534 15.901 1.00 96.88 103 TYR A C 1
ATOM 859 O O . TYR A 1 103 ? -0.197 -12.892 16.620 1.00 96.88 103 TYR A O 1
ATOM 867 N N . THR A 1 104 ? -1.266 -14.799 16.188 1.00 97.19 104 THR A N 1
ATOM 868 C CA . THR A 1 104 ? -0.667 -15.527 17.322 1.00 97.19 104 THR A CA 1
ATOM 869 C C . THR A 1 104 ? 0.791 -15.929 17.075 1.00 97.19 104 THR A C 1
ATOM 871 O O . THR A 1 104 ? 1.531 -16.161 18.027 1.00 97.19 104 THR A O 1
ATOM 874 N N . GLN A 1 105 ? 1.212 -16.005 15.806 1.00 97.12 105 GLN A N 1
ATOM 875 C CA . GLN A 1 105 ? 2.542 -16.485 15.400 1.00 97.12 105 GLN A CA 1
ATOM 876 C C . GLN A 1 105 ? 3.298 -15.521 14.475 1.00 97.12 105 GLN A C 1
ATOM 878 O O . GLN A 1 105 ? 4.512 -15.634 14.335 1.00 97.12 105 GLN A O 1
A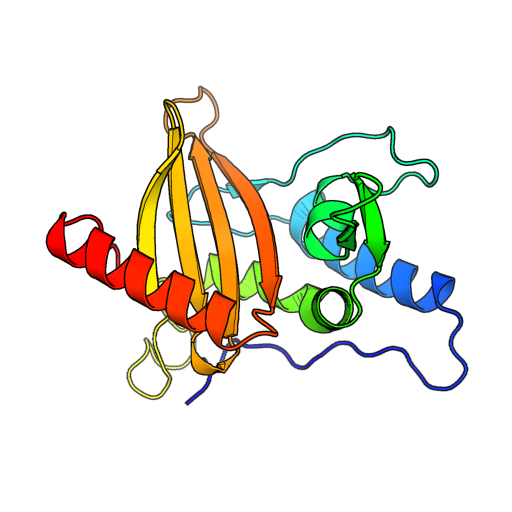TOM 883 N N . CYS A 1 106 ? 2.619 -14.561 13.847 1.00 97.19 106 CYS A N 1
ATOM 884 C CA . CYS A 1 106 ? 3.251 -13.537 13.017 1.00 97.19 106 CYS A CA 1
ATOM 885 C C . CYS A 1 106 ? 2.924 -12.136 13.529 1.00 97.19 106 CYS A C 1
ATOM 887 O O . CYS A 1 106 ? 2.029 -11.947 14.349 1.00 97.19 106 CYS A O 1
ATOM 889 N N . GLU A 1 107 ? 3.654 -11.136 13.050 1.00 96.56 107 GLU A N 1
ATOM 890 C CA . GLU A 1 107 ? 3.516 -9.774 13.551 1.00 96.56 107 GLU A CA 1
ATOM 891 C C . GLU A 1 107 ? 2.289 -9.068 12.974 1.00 96.56 107 GLU A C 1
ATOM 893 O O . GLU A 1 107 ? 2.036 -9.119 11.772 1.00 96.56 107 GLU A O 1
ATOM 898 N N . LYS A 1 108 ? 1.534 -8.401 13.847 1.00 97.19 108 LYS A N 1
ATOM 899 C CA . LYS A 1 108 ? 0.387 -7.582 13.464 1.00 97.19 108 LYS A CA 1
ATOM 900 C C . LYS A 1 108 ? 0.847 -6.223 12.911 1.00 97.19 108 LYS A C 1
ATOM 902 O O . LYS A 1 108 ? 1.758 -5.632 13.498 1.00 97.19 108 LYS A O 1
ATOM 907 N N . PRO A 1 109 ? 0.256 -5.712 11.814 1.00 97.88 109 PRO A N 1
ATOM 908 C CA . PRO A 1 109 ? 0.503 -4.352 11.349 1.00 97.88 109 PRO A CA 1
ATOM 909 C C . PRO A 1 109 ? 0.128 -3.317 12.408 1.00 97.88 109 PRO A C 1
ATOM 911 O O . PRO A 1 109 ? -0.799 -3.528 13.186 1.00 97.88 109 PRO A O 1
ATOM 914 N N . LEU A 1 110 ? 0.823 -2.181 12.403 1.00 98.38 110 LEU A N 1
ATOM 915 C CA . LEU A 1 110 ? 0.404 -1.015 13.178 1.00 98.38 110 LEU A CA 1
ATOM 916 C C . LEU A 1 110 ? -0.606 -0.219 12.361 1.00 98.38 110 LEU A C 1
ATOM 918 O O . LEU A 1 110 ? -0.302 0.136 11.217 1.00 98.38 110 LEU A O 1
ATOM 922 N N . ILE A 1 111 ? -1.772 0.080 12.936 1.00 98.31 111 ILE A N 1
ATOM 923 C CA . ILE A 1 111 ? -2.842 0.782 12.219 1.00 98.31 111 ILE A CA 1
ATOM 924 C C . ILE A 1 111 ? -3.295 2.003 13.008 1.00 98.31 111 ILE A C 1
ATOM 926 O O . ILE A 1 111 ? -3.676 1.906 14.177 1.00 98.31 111 ILE A O 1
ATOM 930 N N . TRP A 1 112 ? -3.284 3.171 12.368 1.00 98.31 112 TRP A N 1
ATOM 931 C CA . TRP A 1 112 ? -3.712 4.415 13.004 1.00 98.31 112 TRP A CA 1
ATOM 932 C C . TRP A 1 112 ? -4.397 5.375 12.041 1.00 98.31 112 TRP A C 1
ATOM 934 O O . TRP A 1 112 ? -4.191 5.334 10.827 1.00 98.31 112 TRP A O 1
ATOM 944 N N . GLU A 1 113 ? -5.198 6.265 12.614 1.00 97.75 113 GLU A N 1
ATOM 945 C CA . GLU A 1 113 ? -5.868 7.343 11.901 1.00 97.75 113 GLU A CA 1
ATOM 946 C C . GLU A 1 113 ? -5.113 8.663 12.054 1.00 97.75 113 GLU A C 1
ATOM 948 O O . GLU A 1 113 ? -4.607 9.008 13.127 1.00 97.75 113 GLU A O 1
ATOM 953 N N . GLU A 1 114 ? -5.080 9.439 10.976 1.00 96.81 114 GLU A N 1
ATOM 954 C CA . GLU A 1 114 ? -4.639 10.827 10.995 1.00 96.81 114 GLU A CA 1
ATOM 955 C C . GLU A 1 114 ? -5.619 11.734 10.268 1.00 96.81 114 GLU A C 1
ATOM 957 O O . GLU A 1 114 ? -6.138 11.394 9.202 1.00 96.81 114 GLU A O 1
ATOM 962 N N . ASP A 1 115 ? -5.809 12.929 10.821 1.00 93.50 115 ASP A N 1
ATOM 963 C CA . ASP A 1 115 ? -6.600 13.961 10.168 1.00 93.50 115 ASP A CA 1
ATOM 964 C C . ASP A 1 115 ? -5.801 14.526 8.990 1.00 93.50 115 ASP A C 1
ATOM 966 O O . ASP A 1 115 ? -4.650 14.953 9.122 1.00 93.50 115 ASP A O 1
ATOM 970 N N . TRP A 1 116 ? -6.426 14.556 7.822 1.00 89.56 116 TRP A N 1
ATOM 971 C CA . TRP A 1 116 ? -5.880 15.127 6.605 1.00 89.56 116 TRP A CA 1
ATOM 972 C C . TRP A 1 116 ? -6.883 16.111 6.012 1.00 89.56 116 TRP A C 1
ATOM 974 O O . TRP A 1 116 ? -7.861 15.728 5.366 1.00 89.56 116 TRP A O 1
ATOM 984 N N . ARG A 1 117 ? -6.626 17.409 6.208 1.00 89.81 117 ARG A N 1
ATOM 985 C CA . ARG A 1 117 ? -7.571 18.489 5.875 1.00 89.81 117 ARG A CA 1
ATOM 986 C C . ARG A 1 117 ? -8.911 18.256 6.588 1.00 89.81 117 ARG A C 1
ATOM 988 O O . ARG A 1 117 ? -8.962 18.331 7.806 1.00 89.81 117 ARG A O 1
ATOM 995 N N . ASN A 1 118 ? -9.977 17.980 5.842 1.00 88.50 118 ASN A N 1
ATOM 996 C CA . ASN A 1 118 ? -11.316 17.673 6.344 1.00 88.50 118 ASN A CA 1
ATOM 997 C C . ASN A 1 118 ? -11.672 16.180 6.223 1.00 88.50 118 ASN A C 1
ATOM 999 O O . ASN A 1 118 ? -12.850 15.835 6.194 1.00 88.50 118 ASN A O 1
ATOM 1003 N N . ARG A 1 119 ? -10.669 15.312 6.069 1.00 91.44 119 ARG A N 1
ATOM 1004 C CA . ARG A 1 119 ? -10.817 13.862 5.898 1.00 91.44 119 ARG A CA 1
ATOM 1005 C C . ARG A 1 119 ? -9.952 13.124 6.911 1.00 91.44 119 ARG A C 1
ATOM 1007 O O . ARG A 1 119 ? -9.049 13.714 7.500 1.00 91.44 119 ARG A O 1
ATOM 1014 N N . THR A 1 120 ? -10.186 11.827 7.043 1.00 94.69 120 THR A N 1
ATOM 1015 C CA . THR A 1 120 ? -9.347 10.927 7.838 1.00 94.69 120 THR A CA 1
ATOM 1016 C C . THR A 1 120 ? -8.595 9.991 6.908 1.00 94.69 120 THR A C 1
ATOM 1018 O O . THR A 1 120 ? -9.169 9.456 5.959 1.00 94.69 120 THR A O 1
ATOM 1021 N N . ARG A 1 121 ? -7.309 9.778 7.182 1.00 97.56 121 ARG A N 1
ATOM 1022 C CA . ARG A 1 121 ? -6.500 8.756 6.521 1.00 97.56 121 ARG A CA 1
ATOM 1023 C C . ARG A 1 121 ? -6.126 7.668 7.501 1.00 97.56 121 ARG A C 1
ATOM 1025 O O . ARG A 1 121 ? -5.669 7.954 8.604 1.00 97.56 121 ARG A O 1
ATOM 1032 N N . VAL A 1 122 ? -6.285 6.433 7.059 1.00 98.31 122 VAL A N 1
ATOM 1033 C CA . VAL A 1 122 ? -5.824 5.246 7.767 1.00 98.31 122 VAL A CA 1
ATOM 1034 C C . VAL A 1 122 ? -4.453 4.883 7.218 1.00 98.31 122 VAL A C 1
ATOM 1036 O O . VAL A 1 122 ? -4.270 4.762 6.008 1.00 98.31 122 VAL A O 1
ATOM 1039 N N . HIS A 1 123 ? -3.497 4.695 8.114 1.00 98.62 123 HIS A N 1
ATOM 1040 C CA . HIS A 1 123 ? -2.167 4.204 7.796 1.00 98.62 123 HIS A CA 1
ATOM 1041 C C . HIS A 1 123 ? -2.034 2.773 8.303 1.00 98.62 123 HIS A C 1
ATOM 1043 O O . HIS A 1 123 ? -2.353 2.506 9.459 1.00 98.62 123 HIS A O 1
ATOM 1049 N N . ILE A 1 124 ? -1.549 1.875 7.451 1.00 98.62 124 ILE A N 1
ATOM 1050 C CA . ILE A 1 124 ? -1.279 0.473 7.777 1.00 98.62 124 ILE A CA 1
ATOM 1051 C C . ILE A 1 124 ? 0.214 0.241 7.555 1.00 98.62 124 ILE A C 1
ATOM 1053 O O . ILE A 1 124 ? 0.684 0.256 6.417 1.00 98.62 124 ILE A O 1
ATOM 1057 N N . LEU A 1 125 ? 0.968 0.053 8.639 1.00 98.62 125 LEU A N 1
ATOM 1058 C CA . LEU A 1 125 ? 2.412 -0.179 8.595 1.00 98.62 125 LEU A CA 1
ATOM 1059 C C . LEU A 1 125 ? 2.739 -1.644 8.890 1.00 98.62 125 LEU A C 1
ATOM 1061 O O . LEU A 1 125 ? 2.620 -2.114 10.024 1.00 98.62 125 LEU A O 1
ATOM 1065 N N . VAL A 1 126 ? 3.249 -2.340 7.8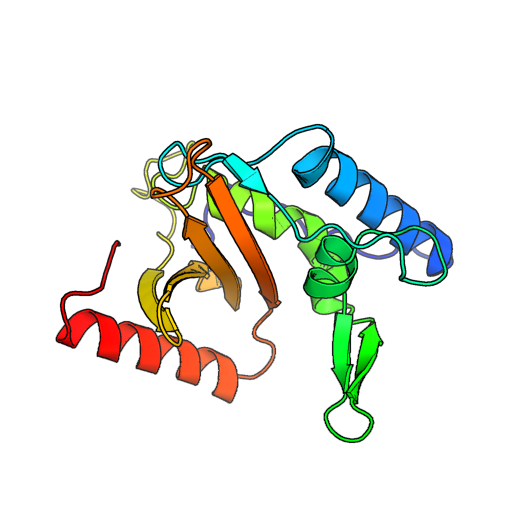77 1.00 98.25 126 VAL A N 1
ATOM 1066 C CA . VAL A 1 126 ? 3.808 -3.690 7.991 1.00 98.25 126 VAL A CA 1
ATOM 1067 C C . VAL A 1 126 ? 5.276 -3.567 8.384 1.00 98.25 126 VAL A C 1
ATOM 1069 O O . VAL A 1 126 ? 6.160 -3.482 7.532 1.00 98.25 126 VAL A O 1
ATOM 1072 N N . ARG A 1 127 ? 5.549 -3.501 9.693 1.00 97.06 127 ARG A N 1
ATOM 1073 C CA . ARG A 1 127 ? 6.894 -3.191 10.213 1.00 97.06 127 ARG A CA 1
ATOM 1074 C C . ARG A 1 127 ? 8.007 -4.112 9.701 1.00 97.06 127 ARG A C 1
ATOM 1076 O O . ARG A 1 127 ? 9.027 -3.558 9.293 1.00 97.06 127 ARG A O 1
ATOM 1083 N N . PRO A 1 128 ? 7.850 -5.456 9.676 1.00 96.56 128 PRO A N 1
ATOM 1084 C CA . PRO A 1 128 ? 8.917 -6.339 9.196 1.00 96.56 128 PRO A CA 1
ATOM 1085 C C . PRO A 1 128 ? 9.322 -6.062 7.745 1.00 96.56 128 PRO A C 1
ATOM 1087 O O . PRO A 1 128 ? 10.490 -6.201 7.406 1.00 96.56 128 PRO A O 1
ATOM 1090 N N . GLU A 1 129 ? 8.372 -5.606 6.926 1.00 97.31 129 GLU A N 1
ATOM 1091 C CA . GLU A 1 129 ? 8.566 -5.303 5.504 1.00 97.31 129 GLU A CA 1
ATOM 1092 C C . GLU A 1 129 ? 8.845 -3.819 5.235 1.00 97.31 129 GLU A C 1
ATOM 1094 O O . GLU A 1 129 ? 9.042 -3.425 4.086 1.00 97.31 129 GLU A O 1
ATOM 1099 N N . ARG A 1 130 ? 8.805 -2.970 6.276 1.00 97.44 130 ARG A N 1
ATOM 1100 C CA . ARG A 1 130 ? 8.849 -1.500 6.170 1.00 97.44 130 ARG A CA 1
ATOM 1101 C C . ARG A 1 130 ? 7.895 -0.963 5.101 1.00 97.44 130 ARG A C 1
ATOM 1103 O O . ARG A 1 130 ? 8.207 -0.007 4.397 1.00 97.44 130 ARG A O 1
ATOM 1110 N N . TYR A 1 131 ? 6.731 -1.587 4.980 1.00 98.31 131 TYR A N 1
ATOM 1111 C CA . TYR A 1 131 ? 5.770 -1.288 3.931 1.00 98.31 131 TYR A CA 1
ATOM 1112 C C . TYR A 1 131 ? 4.584 -0.520 4.503 1.00 98.31 131 TYR A C 1
ATOM 1114 O O . TYR A 1 131 ? 4.000 -0.939 5.506 1.00 98.31 131 TYR A O 1
ATOM 1122 N N . LEU A 1 132 ? 4.247 0.610 3.888 1.00 98.56 132 LEU A N 1
ATOM 1123 C CA . LEU A 1 132 ? 3.156 1.478 4.316 1.00 98.56 132 LEU A CA 1
ATOM 1124 C C . LEU A 1 132 ? 2.058 1.497 3.257 1.00 98.56 132 LEU A C 1
ATOM 1126 O O . LEU A 1 132 ? 2.331 1.779 2.093 1.00 98.56 132 LEU A O 1
ATOM 1130 N N . VAL A 1 133 ? 0.816 1.286 3.684 1.00 98.62 133 VAL A N 1
ATOM 1131 C CA . VAL A 1 133 ? -0.390 1.532 2.884 1.00 98.62 133 VAL A CA 1
ATOM 1132 C C . VAL A 1 133 ? -1.161 2.691 3.502 1.00 98.62 133 VAL A C 1
ATOM 1134 O O . VAL A 1 133 ? -1.327 2.752 4.721 1.00 98.62 133 VAL A O 1
ATOM 1137 N N . ILE A 1 134 ? -1.630 3.617 2.664 1.00 98.31 134 ILE A N 1
ATOM 1138 C CA . ILE A 1 134 ? -2.447 4.756 3.088 1.00 98.31 134 ILE A CA 1
ATOM 1139 C C . ILE A 1 134 ? -3.802 4.680 2.402 1.00 98.31 134 ILE A C 1
ATOM 1141 O O . ILE A 1 134 ? -3.904 4.705 1.174 1.00 98.31 134 ILE A O 1
ATOM 1145 N N . LEU A 1 135 ? -4.840 4.641 3.223 1.00 98.25 135 LEU A N 1
ATOM 1146 C CA . LEU A 1 135 ? -6.231 4.554 2.823 1.00 98.25 135 LEU A CA 1
ATOM 1147 C C . LEU A 1 135 ? -6.989 5.817 3.240 1.00 98.25 135 LEU A C 1
ATOM 1149 O O . LEU A 1 135 ? -6.682 6.436 4.257 1.00 98.25 135 LEU A O 1
ATOM 1153 N N . GLU A 1 136 ? -8.007 6.192 2.475 1.00 97.69 136 GLU A N 1
ATOM 1154 C CA . GLU A 1 136 ? -8.917 7.297 2.787 1.00 97.69 136 GLU A CA 1
ATOM 1155 C C . GLU A 1 136 ? -10.363 6.776 2.746 1.00 97.69 136 GLU A C 1
ATOM 1157 O O . GLU A 1 136 ? -10.927 6.597 1.662 1.00 97.69 136 GLU A O 1
ATOM 1162 N N . PRO A 1 137 ? -10.951 6.424 3.905 1.00 96.94 137 PRO A N 1
ATOM 1163 C CA . PRO A 1 137 ? -12.330 5.951 3.983 1.00 96.94 137 PRO A CA 1
ATOM 1164 C C . PRO A 1 137 ? -13.343 7.045 3.624 1.00 96.94 137 PRO A C 1
ATOM 1166 O O . PRO A 1 137 ? -13.199 8.196 4.030 1.00 96.94 137 PRO A O 1
ATOM 1169 N N . HIS A 1 138 ? -14.401 6.648 2.920 1.00 96.06 138 HIS A N 1
ATOM 1170 C CA . HIS A 1 138 ? -15.544 7.477 2.539 1.00 96.06 138 HIS A CA 1
ATOM 1171 C C . HIS A 1 138 ? -16.881 6.802 2.911 1.00 96.06 138 HIS A C 1
ATOM 1173 O O . HIS A 1 138 ? -17.703 6.521 2.029 1.00 96.06 138 HIS A O 1
ATOM 1179 N N . PRO A 1 139 ? -17.108 6.475 4.200 1.00 95.06 139 PRO A N 1
ATOM 1180 C CA . PRO A 1 139 ? -18.327 5.800 4.644 1.00 95.06 139 PRO A CA 1
ATOM 1181 C C . PRO A 1 139 ? -19.592 6.658 4.485 1.00 95.06 139 PRO A C 1
ATOM 1183 O O . PRO A 1 139 ? -20.695 6.126 4.457 1.00 95.06 139 PRO A O 1
ATOM 1186 N N . GLU A 1 140 ? -19.445 7.979 4.379 1.00 94.38 140 GLU A N 1
ATOM 1187 C CA . GLU A 1 140 ? -20.536 8.950 4.271 1.00 94.38 140 GLU A CA 1
ATOM 1188 C C . GLU A 1 140 ? -21.168 9.040 2.874 1.00 94.38 140 GLU A C 1
ATOM 1190 O O . GLU A 1 140 ? -22.159 9.745 2.682 1.00 94.38 140 GLU A O 1
ATOM 1195 N N . LYS A 1 141 ? -20.569 8.397 1.869 1.00 94.00 141 LYS A N 1
ATOM 1196 C CA . LYS A 1 141 ? -21.046 8.440 0.482 1.00 94.00 141 LYS A CA 1
ATOM 1197 C C . LYS A 1 141 ? -22.261 7.538 0.296 1.00 94.00 141 LYS A C 1
ATOM 1199 O O . LYS A 1 141 ? -22.377 6.511 0.948 1.00 94.00 141 LYS A O 1
ATOM 1204 N N . GLU A 1 142 ? -23.118 7.879 -0.671 1.00 94.94 142 GLU A N 1
ATOM 1205 C CA . GLU A 1 142 ? -24.281 7.055 -1.054 1.00 94.94 142 GLU A CA 1
ATOM 1206 C C . GLU A 1 142 ? -23.884 5.602 -1.361 1.00 94.94 142 GLU A C 1
ATOM 1208 O O . GLU A 1 142 ? -24.588 4.662 -1.001 1.00 94.94 142 GLU A O 1
ATOM 1213 N N . ARG A 1 143 ? -22.715 5.428 -1.987 1.00 94.94 143 ARG A N 1
ATOM 1214 C CA . ARG A 1 143 ? -22.021 4.147 -2.102 1.00 94.94 143 ARG A CA 1
ATOM 1215 C C . ARG A 1 143 ? -20.733 4.234 -1.288 1.00 94.94 143 ARG A C 1
ATOM 1217 O O . ARG A 1 143 ? -19.774 4.818 -1.792 1.00 94.94 143 ARG A O 1
ATOM 1224 N N . PRO A 1 144 ? -20.715 3.729 -0.044 1.00 96.88 144 PRO A N 1
ATOM 1225 C CA . PRO A 1 144 ? -19.534 3.746 0.808 1.00 96.88 144 PRO A CA 1
ATOM 1226 C C . PRO A 1 144 ? -18.356 3.026 0.158 1.00 96.88 144 PRO A C 1
ATOM 1228 O O . PRO A 1 144 ? -18.508 1.933 -0.385 1.00 96.88 144 PRO A O 1
ATOM 1231 N N . TYR A 1 145 ? -17.176 3.628 0.236 1.00 97.25 145 TYR A N 1
ATOM 1232 C CA . TYR A 1 145 ? -15.948 3.026 -0.275 1.00 97.25 145 TYR A CA 1
ATOM 1233 C C . TYR A 1 145 ? -14.737 3.505 0.514 1.00 97.25 145 TYR A C 1
ATOM 1235 O O . TYR A 1 145 ? -14.833 4.371 1.384 1.00 97.25 145 TYR A O 1
ATOM 1243 N N . CYS A 1 146 ? -13.573 2.962 0.190 1.00 97.38 146 CYS A N 1
ATOM 1244 C CA . CYS A 1 146 ? -12.298 3.475 0.651 1.00 97.38 146 CYS A CA 1
ATOM 1245 C C . CYS A 1 146 ? -11.377 3.718 -0.550 1.00 97.38 146 CYS A C 1
ATOM 1247 O O . CYS A 1 146 ? -11.416 2.977 -1.526 1.00 97.38 146 CYS A O 1
ATOM 1249 N N . MET A 1 147 ? -10.592 4.791 -0.536 1.00 96.75 147 MET A N 1
ATOM 1250 C CA . MET A 1 147 ? -9.635 5.088 -1.601 1.00 96.75 147 MET A CA 1
ATOM 1251 C C . MET A 1 147 ? -8.236 4.642 -1.181 1.00 96.75 147 MET A C 1
ATOM 1253 O O . MET A 1 147 ? -7.749 5.070 -0.135 1.00 96.75 147 MET A O 1
ATOM 1257 N N . LEU A 1 148 ? -7.554 3.863 -2.018 1.00 97.75 148 LEU A N 1
ATOM 1258 C CA . LEU A 1 148 ? -6.111 3.673 -1.907 1.00 97.75 148 LEU A CA 1
ATOM 1259 C C . LEU A 1 148 ? -5.410 4.966 -2.338 1.00 97.75 148 LEU A C 1
ATOM 1261 O O . LEU A 1 148 ? -5.413 5.331 -3.515 1.00 97.75 148 LEU A O 1
ATOM 1265 N N . VAL A 1 149 ? -4.818 5.676 -1.376 1.00 95.50 149 VAL A N 1
ATOM 1266 C CA . VAL A 1 149 ? -4.101 6.936 -1.624 1.00 95.50 149 VAL A CA 1
ATOM 1267 C C . VAL A 1 149 ? -2.723 6.653 -2.218 1.00 95.50 149 VAL A C 1
ATOM 1269 O O . VAL A 1 149 ? -2.325 7.277 -3.204 1.00 95.50 149 VAL A O 1
ATOM 1272 N N . THR A 1 150 ? -1.978 5.746 -1.586 1.00 95.81 150 THR A N 1
ATOM 1273 C CA . THR A 1 150 ? -0.660 5.269 -2.024 1.00 95.81 150 THR A CA 1
ATOM 1274 C C . THR A 1 150 ? -0.252 4.052 -1.190 1.00 95.81 150 THR A C 1
ATOM 1276 O O . THR A 1 150 ? -0.820 3.800 -0.123 1.00 95.81 150 THR A O 1
ATOM 1279 N N . ALA A 1 151 ? 0.749 3.319 -1.663 1.00 97.69 151 ALA A N 1
ATOM 1280 C CA . ALA A 1 151 ? 1.409 2.255 -0.931 1.00 97.69 151 ALA A CA 1
ATOM 1281 C C . ALA A 1 151 ? 2.871 2.176 -1.379 1.00 97.69 151 ALA A C 1
ATOM 1283 O O . ALA A 1 151 ? 3.144 2.291 -2.574 1.00 97.69 151 ALA A O 1
ATOM 1284 N N . TYR A 1 152 ? 3.807 2.051 -0.438 1.00 97.12 152 TYR A N 1
ATOM 1285 C CA . TYR A 1 152 ? 5.233 2.127 -0.754 1.00 97.12 152 TYR A CA 1
ATOM 1286 C C . TYR A 1 152 ? 6.137 1.549 0.337 1.00 97.12 152 TYR A C 1
ATOM 1288 O O . TYR A 1 152 ? 5.758 1.421 1.505 1.00 97.12 152 TYR A O 1
ATOM 1296 N N . TYR A 1 153 ? 7.359 1.210 -0.071 1.00 96.69 153 TYR A N 1
ATOM 1297 C CA . TYR A 1 153 ? 8.439 0.778 0.807 1.00 96.69 153 TYR A CA 1
ATOM 1298 C C . TYR A 1 153 ? 9.155 1.981 1.436 1.00 96.69 153 TYR A C 1
ATOM 1300 O O . TYR A 1 153 ? 9.455 2.967 0.768 1.00 96.69 153 TYR A O 1
ATOM 1308 N N . LEU A 1 154 ? 9.436 1.905 2.736 1.00 95.94 154 LEU A N 1
ATOM 1309 C CA . LEU A 1 154 ? 10.181 2.916 3.484 1.00 95.94 154 LEU A CA 1
ATOM 1310 C C . LEU A 1 154 ? 11.674 2.570 3.441 1.00 95.94 154 LEU A C 1
ATOM 1312 O O . LEU A 1 154 ? 12.215 1.952 4.361 1.00 95.94 154 LEU A O 1
ATOM 1316 N N . ASN A 1 155 ? 12.327 2.977 2.354 1.00 91.44 155 ASN A N 1
ATOM 1317 C CA . ASN A 1 155 ? 13.740 2.711 2.069 1.00 91.44 155 ASN A CA 1
ATOM 1318 C C . ASN A 1 155 ? 14.718 3.396 3.044 1.00 91.44 155 ASN A C 1
ATOM 1320 O O . ASN A 1 155 ? 15.769 2.834 3.352 1.00 91.44 155 ASN A O 1
ATOM 1324 N N . TYR A 1 156 ? 14.372 4.566 3.589 1.00 92.12 156 TYR A N 1
ATOM 1325 C CA . TYR A 1 156 ? 15.229 5.294 4.531 1.00 92.12 156 TYR A CA 1
ATOM 1326 C C . TYR A 1 156 ? 14.803 5.118 5.992 1.00 92.12 156 TYR A C 1
ATOM 1328 O O . TYR A 1 156 ? 13.637 5.323 6.343 1.00 92.12 156 TYR A O 1
ATOM 1336 N N . GLU A 1 157 ? 15.774 4.893 6.883 1.00 94.19 157 GLU A N 1
ATOM 1337 C CA . GLU A 1 157 ? 15.565 4.838 8.342 1.00 94.19 157 GLU A CA 1
ATOM 1338 C C . GLU A 1 157 ? 14.845 6.074 8.891 1.00 94.19 157 GLU A C 1
ATOM 1340 O O . GLU A 1 157 ? 13.990 5.978 9.771 1.00 94.19 157 GLU A O 1
ATOM 1345 N N . SER A 1 158 ? 15.178 7.260 8.382 1.00 94.88 158 SER A N 1
ATOM 1346 C CA . SER A 1 158 ? 14.557 8.519 8.802 1.00 94.88 158 SER A CA 1
ATOM 1347 C C . SER A 1 158 ? 13.053 8.534 8.516 1.00 94.88 158 SER A C 1
ATOM 1349 O O . SER A 1 158 ? 12.273 8.959 9.376 1.00 94.88 158 SER A O 1
ATOM 1351 N N . SER A 1 159 ? 12.651 8.022 7.348 1.00 93.81 159 SER A N 1
ATOM 1352 C CA . SER A 1 159 ? 11.255 7.909 6.921 1.00 93.81 159 SER A CA 1
ATOM 1353 C C . SER A 1 159 ? 10.498 6.874 7.757 1.00 93.81 159 SER A C 1
ATOM 1355 O O . SER A 1 159 ? 9.429 7.184 8.287 1.00 93.81 159 SER A O 1
ATOM 1357 N N . TYR A 1 160 ? 11.096 5.700 7.988 1.00 97.50 160 TYR A N 1
ATOM 1358 C CA . TYR A 1 160 ? 10.524 4.637 8.812 1.00 97.50 160 TYR A CA 1
ATOM 1359 C C . TYR A 1 160 ? 10.326 5.085 10.265 1.00 97.50 160 TYR A C 1
ATOM 1361 O O . TYR A 1 160 ? 9.216 5.030 10.798 1.00 97.50 160 TYR A O 1
ATOM 1369 N N . ASN A 1 161 ? 11.363 5.655 10.882 1.00 97.75 161 ASN A N 1
ATOM 1370 C CA . ASN A 1 161 ? 11.272 6.227 12.225 1.00 97.75 161 ASN A CA 1
ATOM 1371 C C . ASN A 1 161 ? 10.274 7.395 12.288 1.00 97.75 161 ASN A C 1
ATOM 1373 O O . ASN A 1 161 ? 9.641 7.625 13.320 1.00 97.75 161 ASN A O 1
ATOM 1377 N N . GLY A 1 162 ? 10.107 8.136 11.189 1.00 97.88 162 GLY A N 1
ATOM 1378 C CA . GLY A 1 162 ? 9.054 9.137 11.034 1.00 97.88 162 GLY A CA 1
ATOM 1379 C C . GLY A 1 162 ? 7.655 8.547 11.193 1.00 97.88 162 GLY A C 1
ATOM 1380 O O . GLY A 1 162 ? 6.854 9.107 11.943 1.00 97.88 162 GLY A O 1
ATOM 1381 N N . GLN A 1 163 ? 7.381 7.405 10.560 1.00 97.88 163 GLN A N 1
ATOM 1382 C CA . GLN A 1 163 ? 6.097 6.708 10.681 1.00 97.88 163 GLN A CA 1
ATOM 1383 C C . GLN A 1 163 ? 5.868 6.148 12.089 1.00 97.88 163 GLN A C 1
ATOM 1385 O O . GLN A 1 163 ? 4.778 6.302 12.633 1.00 97.88 163 GLN A O 1
ATOM 1390 N N . LEU A 1 164 ? 6.899 5.605 12.744 1.00 97.94 164 LEU A N 1
ATOM 1391 C CA . LEU A 1 164 ? 6.779 5.153 14.138 1.00 97.94 164 LEU A CA 1
ATOM 1392 C C . LEU A 1 164 ? 6.416 6.307 15.090 1.00 97.94 164 LEU A C 1
ATOM 1394 O O . LEU A 1 164 ? 5.507 6.180 15.907 1.00 97.94 164 LEU A O 1
ATOM 1398 N N . ARG A 1 165 ? 7.039 7.483 14.925 1.00 97.94 165 ARG A N 1
ATOM 1399 C CA . ARG A 1 165 ? 6.685 8.682 15.712 1.00 97.94 165 ARG A CA 1
ATOM 1400 C C . ARG A 1 165 ? 5.252 9.158 15.463 1.00 97.94 165 ARG A C 1
ATOM 1402 O O . ARG A 1 165 ? 4.631 9.726 16.366 1.00 97.94 165 ARG A O 1
ATOM 1409 N N . ARG A 1 166 ? 4.744 8.989 14.239 1.00 97.75 166 ARG A N 1
ATOM 1410 C CA . ARG A 1 166 ? 3.354 9.299 13.876 1.00 97.75 166 ARG A CA 1
ATOM 1411 C C . ARG A 1 166 ? 2.386 8.337 14.556 1.00 97.75 166 ARG A C 1
ATOM 1413 O O . ARG A 1 166 ? 1.464 8.806 15.222 1.00 97.75 166 ARG A O 1
ATOM 1420 N N . TYR A 1 167 ? 2.681 7.039 14.526 1.00 98.00 167 TYR A N 1
ATOM 1421 C CA . TYR A 1 167 ? 1.938 6.031 15.280 1.00 98.00 167 TYR A CA 1
ATOM 1422 C C . TYR A 1 167 ? 1.907 6.340 16.787 1.00 98.00 167 TYR A C 1
ATOM 1424 O O . TYR A 1 167 ? 0.836 6.396 17.385 1.00 98.00 167 TYR A O 1
ATOM 1432 N N . ASP A 1 168 ? 3.046 6.663 17.408 1.00 97.38 168 ASP A N 1
ATOM 1433 C CA . ASP A 1 168 ? 3.102 7.013 18.838 1.00 97.38 168 ASP A CA 1
ATOM 1434 C C . ASP A 1 168 ? 2.305 8.282 19.182 1.00 97.38 168 ASP A C 1
ATOM 1436 O O . ASP A 1 168 ? 1.778 8.442 20.289 1.00 97.38 168 ASP A O 1
ATOM 1440 N N . ARG A 1 169 ? 2.219 9.232 18.246 1.00 97.44 169 ARG A N 1
ATOM 1441 C CA . ARG A 1 169 ? 1.367 10.418 18.390 1.00 97.44 169 ARG A CA 1
ATOM 1442 C C . ARG A 1 169 ? -0.110 10.038 18.321 1.00 97.44 169 ARG A C 1
ATOM 1444 O O . ARG A 1 169 ? -0.865 10.472 19.186 1.00 97.44 169 ARG A O 1
ATOM 1451 N N . ALA A 1 170 ? -0.500 9.211 17.354 1.00 97.38 170 ALA A N 1
ATOM 1452 C CA . ALA A 1 170 ? -1.866 8.715 17.231 1.00 97.38 170 ALA A CA 1
ATOM 1453 C C . ALA A 1 170 ? -2.279 7.896 18.462 1.00 97.38 170 ALA A C 1
ATOM 1455 O O . ALA A 1 170 ? -3.368 8.094 18.993 1.00 97.38 170 ALA A O 1
ATOM 1456 N N . LYS A 1 171 ? -1.370 7.076 19.004 1.00 96.75 171 LYS A N 1
ATOM 1457 C CA . LYS A 1 171 ? -1.569 6.330 20.253 1.00 96.75 171 LYS A CA 1
ATOM 1458 C C . LYS A 1 171 ? -1.879 7.246 21.432 1.00 96.75 171 LYS A C 1
ATOM 1460 O O . LYS A 1 171 ? -2.845 7.009 22.148 1.00 96.75 171 LYS A O 1
ATOM 1465 N N . ARG A 1 172 ? -1.110 8.326 21.610 1.00 96.75 172 ARG A N 1
ATOM 1466 C CA . ARG A 1 172 ? -1.372 9.335 22.656 1.00 96.75 172 ARG A CA 1
ATOM 1467 C C . ARG A 1 172 ? -2.686 10.089 22.449 1.00 96.75 172 ARG A C 1
ATOM 1469 O O . ARG A 1 172 ? -3.280 10.530 23.424 1.00 96.75 172 ARG A O 1
ATOM 1476 N N . ALA A 1 173 ? -3.130 10.225 21.203 1.00 95.75 173 ALA A N 1
ATOM 1477 C CA . ALA A 1 173 ? -4.395 10.859 20.846 1.00 95.75 173 ALA A CA 1
ATOM 1478 C C . ALA A 1 173 ? -5.600 9.895 20.856 1.00 95.75 173 ALA A C 1
ATOM 1480 O O . ALA A 1 173 ? -6.701 10.324 20.525 1.00 95.75 173 ALA A O 1
ATOM 1481 N N . GLY A 1 174 ? -5.414 8.609 21.188 1.00 95.94 174 GLY A N 1
ATOM 1482 C CA . GLY A 1 174 ? -6.485 7.606 21.149 1.00 95.94 174 GLY A CA 1
ATOM 1483 C C . GLY A 1 174 ? -6.955 7.233 19.736 1.00 95.94 174 GLY A C 1
ATOM 1484 O O . GLY A 1 174 ? -8.061 6.732 19.581 1.00 95.94 174 GLY A O 1
ATOM 1485 N N . LYS A 1 175 ? -6.129 7.477 18.711 1.00 95.50 175 LYS A N 1
ATOM 1486 C CA . LYS A 1 175 ? -6.425 7.246 17.283 1.00 95.50 175 LYS A CA 1
ATOM 1487 C C . LYS A 1 175 ? -5.769 5.982 16.714 1.00 95.50 175 LYS A C 1
ATOM 1489 O O . LYS A 1 175 ? -5.569 5.873 15.505 1.00 95.50 175 LYS A O 1
ATOM 1494 N N . ILE A 1 176 ? -5.372 5.049 17.579 1.00 95.94 176 ILE A N 1
ATOM 1495 C CA . ILE A 1 176 ? -4.912 3.730 17.132 1.00 95.94 176 ILE A CA 1
ATOM 1496 C C . ILE A 1 176 ? -6.113 2.834 16.874 1.00 95.94 176 ILE A C 1
ATOM 1498 O O . ILE A 1 176 ? -7.071 2.812 17.643 1.00 95.94 176 ILE A O 1
ATOM 1502 N N . ILE A 1 177 ? -6.036 2.095 15.781 1.00 89.38 177 ILE A N 1
ATOM 1503 C CA . ILE A 1 177 ? -7.003 1.066 15.427 1.00 89.38 177 ILE A CA 1
ATOM 1504 C C . ILE A 1 177 ? -6.512 -0.277 15.963 1.00 89.38 177 ILE A C 1
ATOM 1506 O O . ILE A 1 177 ? -7.294 -1.015 16.565 1.00 89.38 177 ILE A O 1
ATOM 1510 N N . GLN A 1 178 ? -5.227 -0.577 15.744 1.00 77.75 178 GLN A N 1
ATOM 1511 C CA . GLN A 1 178 ? -4.571 -1.829 16.116 1.00 77.75 178 GLN A CA 1
ATOM 1512 C C . GLN A 1 178 ? -3.086 -1.619 16.405 1.00 77.75 178 GLN A C 1
ATOM 1514 O O . GLN A 1 178 ? -2.454 -0.797 15.698 1.00 77.75 178 GLN A O 1
#

Radius of gyration: 16.3 Å; chains: 1; bounding box: 41×37×45 Å